Protein AF-A0A5F8GJF2-F1 (afdb_monomer_lite)

Sequence (60 aa):
MSSHSLKEALLTIKKVCQKKQDGATNAVVKRTAWTLEGKDRFTIRHMYVDIKGQKIRKKG

pLDDT: mean 83.83, std 13.98, range [36.81, 96.25]

Radius of gyration: 12.35 Å; chains: 1; bounding box: 26×38×30 Å

Foldseek 3Di:
DDPPDLVAFPDKDFQDDDPNFGWIWTDGPFWIFTDGPPDPDTPDIDGPVRDPDDDDDDDD

Structure (mmCIF, N/CA/C/O backbone):
data_AF-A0A5F8GJF2-F1
#
_entry.id   AF-A0A5F8GJF2-F1
#
loop_
_atom_site.group_PDB
_atom_site.id
_atom_site.type_symbol
_atom_site.label_atom_id
_atom_site.label_alt_id
_atom_site.label_comp_id
_atom_site.label_asym_id
_atom_site.label_entity_id
_atom_site.label_seq_id
_atom_site.pdbx_PDB_ins_code
_atom_site.Cartn_x
_atom_site.Cartn_y
_atom_site.Cartn_z
_atom_site.occupancy
_atom_site.B_iso_or_equiv
_atom_site.auth_seq_id
_atom_site.auth_comp_id
_atom_site.auth_asym_id
_atom_site.auth_atom_id
_atom_site.pdbx_PDB_model_num
ATOM 1 N N . MET A 1 1 ? 12.109 -19.139 -0.701 1.00 36.81 1 MET A N 1
ATOM 2 C CA . MET A 1 1 ? 12.601 -17.816 -0.250 1.00 36.81 1 MET A CA 1
ATOM 3 C C . MET A 1 1 ? 11.446 -17.025 0.353 1.00 36.81 1 MET A C 1
ATOM 5 O O . MET A 1 1 ? 10.568 -16.573 -0.370 1.00 36.81 1 MET A O 1
ATOM 9 N N . SER A 1 2 ? 11.407 -16.909 1.678 1.00 43.94 2 SER A N 1
ATOM 10 C CA . SER A 1 2 ? 10.300 -16.302 2.430 1.00 43.94 2 SER A CA 1
ATOM 11 C C . SER A 1 2 ? 10.485 -14.781 2.537 1.00 43.94 2 SER A C 1
ATOM 13 O O . SER A 1 2 ? 11.079 -14.288 3.489 1.00 43.94 2 SER A O 1
ATOM 15 N N . SER A 1 3 ? 10.021 -13.999 1.556 1.00 44.97 3 SER A N 1
ATOM 16 C CA . SER A 1 3 ? 10.251 -12.539 1.508 1.00 44.97 3 SER A CA 1
ATOM 17 C C . SER A 1 3 ? 9.087 -11.715 2.094 1.00 44.97 3 SER A C 1
ATOM 19 O O . SER A 1 3 ? 8.486 -10.841 1.458 1.00 44.97 3 SER A O 1
ATOM 21 N N . HIS A 1 4 ? 8.775 -11.956 3.370 1.00 54.75 4 HIS A N 1
ATOM 22 C CA . HIS A 1 4 ? 8.012 -11.010 4.209 1.00 54.75 4 HIS A CA 1
ATOM 23 C C . HIS A 1 4 ? 8.914 -9.940 4.853 1.00 54.75 4 HIS A C 1
ATOM 25 O O . HIS A 1 4 ? 8.530 -9.303 5.823 1.00 54.75 4 HIS A O 1
ATOM 31 N N . SER A 1 5 ? 10.113 -9.713 4.311 1.00 55.62 5 SER A N 1
ATOM 32 C CA . SER A 1 5 ? 11.015 -8.678 4.808 1.00 55.62 5 SER A CA 1
ATOM 33 C C . SER A 1 5 ? 10.542 -7.299 4.329 1.00 55.62 5 SER A C 1
ATOM 35 O O . SER A 1 5 ? 10.561 -7.012 3.132 1.00 55.62 5 SER A O 1
ATOM 37 N N . LEU A 1 6 ? 10.071 -6.464 5.257 1.00 58.62 6 LEU A N 1
ATOM 38 C CA . LEU A 1 6 ? 9.796 -5.032 5.066 1.00 58.62 6 LEU A CA 1
ATOM 39 C C . LEU A 1 6 ? 11.058 -4.178 5.315 1.00 58.62 6 LEU A C 1
ATOM 41 O O . LEU A 1 6 ? 10.965 -2.971 5.494 1.00 58.62 6 LEU A O 1
ATOM 45 N N . LYS A 1 7 ? 12.244 -4.803 5.366 1.00 58.84 7 LYS A N 1
ATOM 46 C CA . LYS A 1 7 ? 13.504 -4.164 5.780 1.00 58.84 7 LYS A CA 1
ATOM 47 C C . LYS A 1 7 ? 13.953 -2.987 4.897 1.00 58.84 7 LYS A C 1
ATOM 49 O O . LYS A 1 7 ? 14.871 -2.283 5.278 1.00 58.84 7 LYS A O 1
ATOM 54 N N . GLU A 1 8 ? 13.278 -2.739 3.776 1.00 65.75 8 GLU A N 1
ATOM 55 C CA . GLU A 1 8 ? 13.542 -1.623 2.858 1.00 65.75 8 GLU A CA 1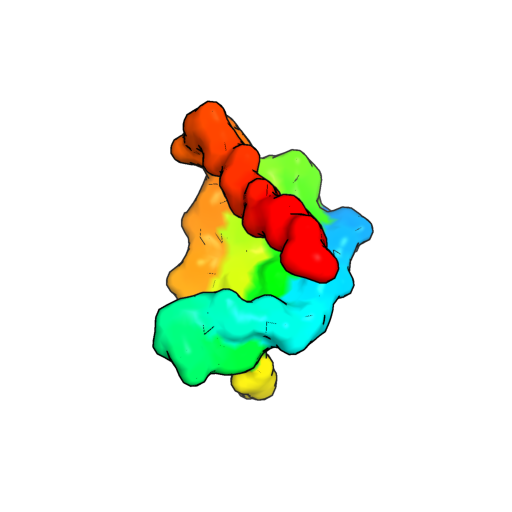
ATOM 56 C C . GLU A 1 8 ? 12.272 -0.791 2.604 1.00 65.75 8 GLU A C 1
ATOM 58 O O . GLU A 1 8 ? 11.905 -0.499 1.462 1.00 65.75 8 GLU A O 1
ATOM 63 N 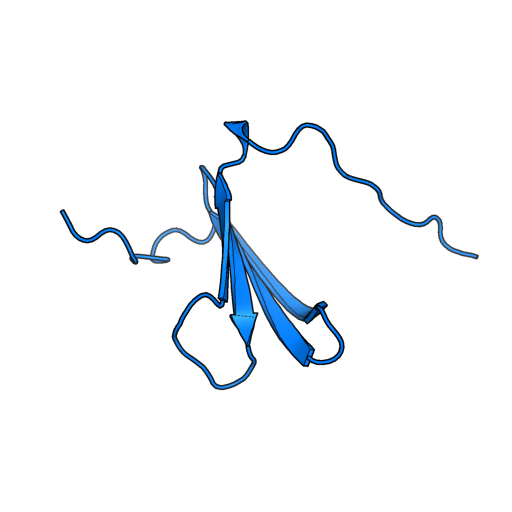N . ALA A 1 9 ? 11.522 -0.472 3.665 1.00 70.75 9 ALA A N 1
ATOM 64 C CA . ALA A 1 9 ? 10.432 0.496 3.570 1.00 70.75 9 ALA A CA 1
ATOM 65 C C . ALA A 1 9 ? 11.008 1.874 3.229 1.00 70.75 9 ALA A C 1
ATOM 67 O O . ALA A 1 9 ? 11.742 2.459 4.017 1.00 70.75 9 ALA A O 1
ATOM 68 N N . LEU A 1 10 ? 10.660 2.380 2.047 1.00 84.69 10 LEU A N 1
ATOM 69 C CA . LEU A 1 10 ? 11.001 3.730 1.604 1.00 84.69 10 LEU A CA 1
ATOM 70 C C . LEU A 1 10 ? 10.162 4.772 2.348 1.00 84.69 10 LEU A C 1
ATOM 72 O O . LEU A 1 10 ? 10.626 5.876 2.611 1.00 84.69 10 LEU A O 1
ATOM 76 N N . LEU A 1 11 ? 8.910 4.426 2.666 1.00 89.81 11 LEU A N 1
ATOM 77 C CA . LEU A 1 11 ? 7.981 5.319 3.345 1.00 89.81 11 LEU A CA 1
ATOM 78 C C . LEU A 1 11 ? 6.989 4.531 4.201 1.00 89.81 11 LEU A C 1
ATOM 80 O O . LEU A 1 11 ? 6.364 3.580 3.728 1.00 89.81 11 LEU A O 1
ATOM 84 N N . THR A 1 12 ? 6.779 4.996 5.430 1.00 89.88 12 THR A N 1
ATOM 85 C CA . THR A 1 12 ? 5.722 4.509 6.320 1.00 89.88 12 THR A CA 1
ATOM 86 C C . THR A 1 12 ? 4.733 5.630 6.606 1.00 89.88 12 THR A C 1
ATOM 88 O O . THR A 1 12 ? 5.087 6.668 7.160 1.00 89.88 12 THR A O 1
ATOM 91 N N . ILE A 1 13 ? 3.470 5.393 6.263 1.00 91.38 13 ILE A N 1
ATOM 92 C CA . ILE A 1 13 ? 2.346 6.290 6.524 1.00 91.38 13 ILE A CA 1
ATOM 93 C C . ILE A 1 13 ? 1.525 5.679 7.659 1.00 91.38 13 ILE A C 1
ATOM 95 O O . ILE A 1 13 ? 0.984 4.582 7.518 1.00 91.38 13 ILE A O 1
ATOM 99 N N . LYS A 1 14 ? 1.445 6.379 8.792 1.00 92.00 14 LYS A N 1
ATOM 100 C CA . LYS A 1 14 ? 0.664 5.960 9.968 1.00 92.00 14 LYS A CA 1
ATOM 101 C C . LYS A 1 14 ? -0.783 6.460 9.877 1.00 92.00 14 LYS A C 1
ATOM 103 O O . LYS A 1 14 ? -1.056 7.405 9.141 1.00 92.00 14 LYS A O 1
ATOM 108 N N . LYS A 1 15 ? -1.683 5.857 10.666 1.00 92.12 15 LYS A N 1
ATOM 109 C CA . LYS A 1 15 ? -3.114 6.214 10.757 1.00 92.12 15 LYS A CA 1
ATOM 110 C C . LYS A 1 15 ? -3.843 6.144 9.408 1.00 92.12 15 LYS A C 1
ATOM 112 O O . LYS A 1 15 ? -4.650 7.006 9.069 1.00 92.12 15 LYS A O 1
ATOM 117 N N . VAL A 1 16 ? -3.538 5.116 8.615 1.00 93.12 16 VAL A N 1
ATOM 118 C CA . VAL A 1 16 ? -4.244 4.842 7.360 1.00 93.12 16 VAL A CA 1
ATOM 119 C C . VAL A 1 16 ? -5.419 3.921 7.652 1.00 93.12 16 VAL A C 1
ATOM 121 O O . VAL A 1 16 ? -5.215 2.746 7.959 1.00 93.12 16 VAL A O 1
ATOM 124 N N . CYS A 1 17 ? -6.635 4.450 7.521 1.00 92.31 17 CYS A N 1
ATOM 125 C CA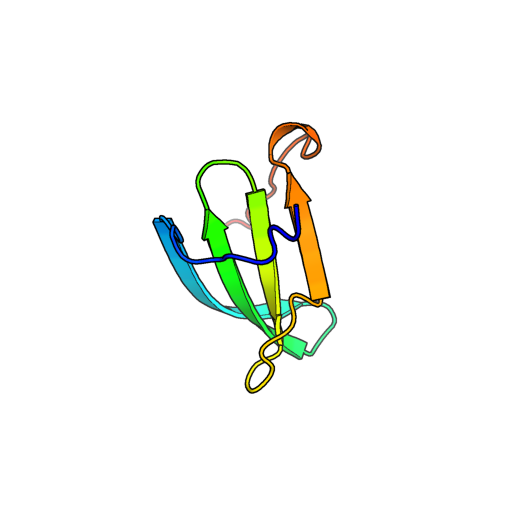 . CYS A 1 17 ? -7.852 3.669 7.692 1.00 92.31 17 CYS A CA 1
ATOM 126 C C . CYS A 1 17 ? -8.139 2.826 6.444 1.00 92.31 17 CYS A C 1
ATOM 128 O O . CYS A 1 17 ? -8.202 3.345 5.325 1.00 92.31 17 CYS A O 1
ATOM 130 N N . GLN A 1 18 ? -8.355 1.528 6.636 1.00 90.62 18 GLN A N 1
ATOM 131 C CA . GLN A 1 18 ? -8.777 0.608 5.590 1.00 90.62 18 GLN A CA 1
ATOM 132 C C . GLN A 1 18 ? -9.853 -0.334 6.126 1.00 90.62 18 GLN A C 1
ATOM 134 O O . GLN A 1 18 ? -9.688 -0.941 7.178 1.00 90.62 18 GLN A O 1
ATOM 139 N N . LYS A 1 19 ? -10.980 -0.458 5.411 1.00 88.94 19 LYS A N 1
ATOM 140 C CA . LYS A 1 19 ? -12.158 -1.236 5.860 1.00 88.94 19 LYS A CA 1
ATOM 141 C C . LYS A 1 19 ? -12.553 -0.970 7.333 1.00 88.94 19 LYS A C 1
ATOM 143 O O . LYS A 1 19 ? -12.856 -1.905 8.067 1.00 88.94 19 LYS A O 1
ATOM 148 N N . LYS A 1 20 ? -12.583 0.305 7.748 1.00 90.38 20 LYS A N 1
ATOM 149 C CA . LY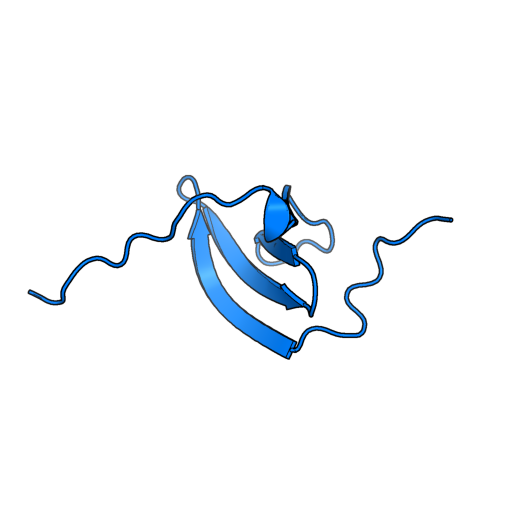S A 1 20 ? -12.902 0.762 9.122 1.00 90.38 20 LYS A CA 1
ATOM 150 C C . LYS A 1 20 ? -11.887 0.357 10.202 1.00 90.38 20 LYS A C 1
ATOM 152 O O . LYS A 1 20 ? -12.215 0.394 11.382 1.00 90.38 20 LYS A O 1
ATOM 157 N N . GLN A 1 21 ? -10.686 -0.050 9.814 1.00 91.94 21 GLN A N 1
ATOM 158 C CA . GLN A 1 21 ? -9.616 -0.383 10.742 1.00 91.94 21 GLN A CA 1
ATOM 159 C C . GLN A 1 21 ? -8.427 0.538 10.518 1.00 91.94 21 GLN A C 1
ATOM 161 O O . GLN A 1 21 ? -8.038 0.777 9.373 1.00 91.94 21 GLN A O 1
ATOM 166 N N . ASP A 1 22 ? -7.848 1.025 11.609 1.00 93.69 22 ASP A N 1
ATOM 167 C CA . ASP A 1 22 ? -6.669 1.876 11.559 1.00 93.69 22 ASP A CA 1
ATOM 168 C C . ASP A 1 22 ? -5.392 1.046 11.519 1.00 93.69 22 ASP A C 1
ATOM 170 O O . ASP A 1 22 ? -5.271 -0.034 1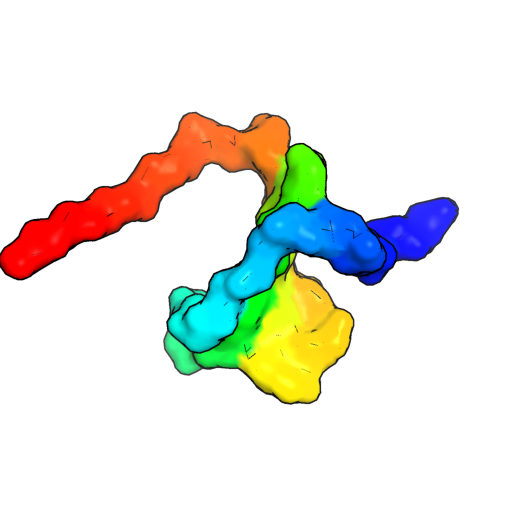2.104 1.00 93.69 22 ASP A O 1
ATOM 174 N N . GLY A 1 23 ? -4.433 1.544 10.753 1.00 93.50 23 GLY A N 1
ATOM 175 C CA . GLY A 1 23 ? -3.198 0.833 10.509 1.00 93.50 23 GLY A CA 1
ATOM 176 C C . GLY A 1 23 ? -2.125 1.707 9.895 1.00 93.50 23 GLY A C 1
ATOM 177 O O . GLY A 1 23 ? -2.186 2.941 9.921 1.00 93.50 23 GLY A O 1
ATOM 178 N N . ALA A 1 24 ? -1.124 1.048 9.330 1.00 92.88 24 ALA A N 1
ATOM 179 C CA . ALA A 1 24 ? -0.016 1.697 8.657 1.00 92.88 24 ALA A CA 1
ATOM 180 C C . ALA A 1 24 ? 0.151 1.144 7.243 1.00 92.88 24 ALA A C 1
ATOM 182 O O . ALA A 1 24 ? 0.136 -0.068 7.025 1.00 92.88 24 ALA A O 1
ATOM 183 N N . THR A 1 25 ? 0.361 2.042 6.285 1.00 92.25 25 THR A N 1
ATOM 184 C CA . THR A 1 25 ? 0.773 1.675 4.929 1.00 92.25 25 THR A CA 1
ATOM 185 C C . THR A 1 25 ? 2.271 1.860 4.804 1.00 92.25 25 THR A C 1
ATOM 187 O O . THR A 1 25 ? 2.798 2.942 5.051 1.00 92.25 25 THR A O 1
ATOM 190 N N . ASN A 1 26 ? 2.949 0.811 4.370 1.00 90.06 26 ASN A N 1
ATOM 191 C CA . ASN A 1 26 ? 4.370 0.799 4.095 1.00 90.06 26 ASN A CA 1
ATOM 192 C C . ASN A 1 26 ? 4.578 0.659 2.590 1.00 90.06 26 ASN A C 1
ATOM 194 O O . ASN A 1 26 ? 4.130 -0.312 1.974 1.00 90.06 26 ASN A O 1
ATOM 198 N N . ALA A 1 27 ? 5.264 1.631 2.008 1.00 88.94 27 ALA A N 1
ATOM 199 C CA . ALA A 1 27 ? 5.738 1.585 0.639 1.00 88.94 27 ALA A CA 1
ATOM 200 C C . ALA A 1 27 ? 7.189 1.101 0.638 1.00 88.94 27 ALA A C 1
ATOM 202 O O . ALA A 1 27 ? 8.044 1.645 1.336 1.00 88.94 27 ALA A O 1
ATOM 203 N N . VAL A 1 28 ? 7.460 0.071 -0.150 1.00 85.69 28 VAL A N 1
ATOM 204 C CA . VAL A 1 28 ? 8.806 -0.441 -0.443 1.00 85.69 28 VAL A CA 1
ATOM 205 C C . VAL A 1 28 ? 9.007 -0.363 -1.957 1.00 85.69 28 VAL A C 1
ATOM 207 O O . VAL A 1 28 ? 8.032 -0.248 -2.693 1.00 85.69 28 VAL A O 1
ATOM 210 N N . VAL A 1 29 ? 10.237 -0.508 -2.449 1.00 85.75 29 VAL A N 1
ATOM 211 C CA . VAL A 1 29 ? 10.611 -0.302 -3.869 1.00 85.75 29 VAL A CA 1
ATOM 212 C C . VAL A 1 29 ? 9.634 -0.910 -4.896 1.00 85.75 29 VAL A C 1
ATOM 214 O O . VAL A 1 29 ? 9.358 -0.294 -5.920 1.00 85.75 29 VAL A O 1
ATOM 217 N N . LYS A 1 30 ? 9.093 -2.111 -4.648 1.00 87.31 30 LYS A N 1
ATOM 218 C CA . LYS A 1 30 ? 8.266 -2.847 -5.630 1.00 87.31 30 LYS A CA 1
ATOM 219 C C . LYS A 1 30 ? 6.792 -3.014 -5.253 1.00 87.31 30 LYS A C 1
ATOM 221 O O . LYS A 1 30 ? 6.013 -3.513 -6.065 1.00 87.31 30 LYS A O 1
ATOM 226 N N . ARG A 1 31 ? 6.397 -2.659 -4.029 1.00 90.00 31 ARG A N 1
ATOM 227 C CA . ARG A 1 31 ? 5.051 -2.954 -3.517 1.00 90.00 31 ARG A CA 1
ATOM 228 C C . ARG A 1 31 ? 4.610 -1.967 -2.450 1.00 90.00 31 ARG A C 1
ATOM 230 O O . ARG A 1 31 ? 5.422 -1.364 -1.755 1.00 90.00 31 ARG A O 1
ATOM 237 N N . THR A 1 32 ? 3.304 -1.915 -2.252 1.00 91.75 32 THR A N 1
ATOM 238 C CA . THR A 1 32 ? 2.683 -1.306 -1.079 1.00 91.75 32 THR A CA 1
ATOM 239 C C . THR A 1 32 ? 2.073 -2.391 -0.200 1.00 91.75 32 THR A C 1
ATOM 241 O O . THR A 1 32 ? 1.560 -3.402 -0.698 1.00 91.75 32 THR A O 1
ATOM 244 N N . ALA A 1 33 ? 2.159 -2.212 1.113 1.00 91.50 33 ALA 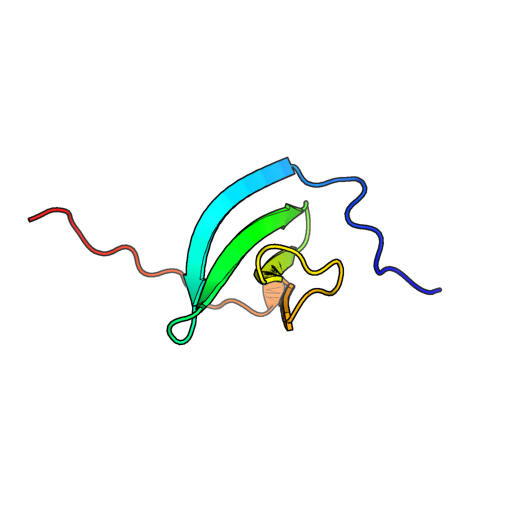A N 1
ATOM 245 C CA . ALA A 1 33 ? 1.624 -3.154 2.077 1.00 91.50 33 ALA A CA 1
ATOM 246 C C . ALA A 1 33 ? 0.983 -2.430 3.260 1.00 91.50 33 ALA A C 1
ATOM 248 O O . ALA A 1 33 ? 1.583 -1.528 3.836 1.00 91.50 33 ALA A O 1
ATOM 249 N N . TRP A 1 34 ? -0.213 -2.854 3.652 1.00 92.00 34 TRP A N 1
ATOM 250 C CA . TRP A 1 34 ? -0.922 -2.314 4.810 1.00 92.00 34 TRP A CA 1
ATOM 251 C C . TRP A 1 34 ? -0.935 -3.326 5.960 1.00 92.00 34 TRP A C 1
ATOM 253 O O . TRP A 1 34 ? -1.224 -4.516 5.759 1.00 92.00 34 TRP A O 1
ATOM 263 N N . THR A 1 35 ? -0.619 -2.850 7.161 1.00 91.62 35 THR A N 1
ATOM 264 C CA . THR A 1 35 ? -0.695 -3.580 8.434 1.00 91.62 35 THR A CA 1
ATOM 265 C C . THR A 1 35 ? -1.743 -2.955 9.332 1.00 91.62 35 THR A C 1
ATOM 267 O O . THR A 1 35 ? -1.860 -1.734 9.393 1.00 91.62 35 THR A O 1
ATOM 270 N N . LEU A 1 36 ? -2.458 -3.798 10.076 1.00 91.50 36 LEU A N 1
ATOM 271 C CA . LEU A 1 36 ? -3.290 -3.328 11.175 1.00 91.50 36 LEU A CA 1
ATOM 272 C C . LEU A 1 36 ? -2.400 -2.789 12.298 1.00 91.50 36 LEU A C 1
ATOM 274 O O . LEU A 1 36 ? -1.333 -3.350 12.565 1.00 91.50 36 LEU A O 1
ATOM 278 N N . GLU A 1 37 ? -2.848 -1.738 12.974 1.00 86.81 37 GLU A N 1
ATOM 279 C CA . GLU A 1 37 ? -2.154 -1.223 14.150 1.00 86.81 37 GLU A CA 1
ATOM 280 C C . GLU A 1 37 ? -2.005 -2.314 15.229 1.00 86.81 37 GLU A C 1
ATOM 282 O O . GLU A 1 37 ? -2.913 -3.111 15.473 1.00 86.81 37 GLU A O 1
ATOM 287 N N . GLY A 1 38 ? -0.810 -2.413 15.819 1.00 81.12 38 GLY A N 1
ATOM 288 C CA . GLY A 1 38 ? -0.482 -3.444 16.809 1.00 81.12 38 GLY A CA 1
ATOM 289 C C . GLY A 1 38 ? -0.306 -4.865 16.252 1.00 81.12 38 GLY A C 1
ATOM 290 O O . GLY A 1 38 ? -0.144 -5.799 17.036 1.00 81.12 38 GLY A O 1
ATOM 291 N N . LYS A 1 39 ? -0.325 -5.064 14.924 1.00 81.12 39 LYS A N 1
ATOM 292 C CA . LYS A 1 39 ? -0.068 -6.370 14.295 1.00 81.12 39 LYS A CA 1
ATOM 293 C C . LYS A 1 39 ? 1.127 -6.340 13.351 1.00 81.12 39 LYS A C 1
ATOM 295 O O . LYS A 1 39 ? 1.273 -5.449 12.522 1.00 81.12 39 LYS A O 1
ATOM 300 N N . ASP A 1 40 ? 1.893 -7.425 13.393 1.00 74.75 40 ASP A N 1
ATOM 301 C CA . ASP A 1 40 ? 3.128 -7.596 12.618 1.00 74.75 40 ASP A CA 1
ATOM 302 C C . ASP A 1 40 ? 2.913 -8.205 11.219 1.00 74.75 40 ASP A C 1
ATOM 304 O O . ASP A 1 40 ? 3.843 -8.379 10.431 1.00 74.75 40 ASP A O 1
ATOM 308 N N . ARG A 1 41 ? 1.669 -8.573 10.883 1.00 77.19 41 ARG A N 1
ATOM 309 C CA . ARG A 1 41 ? 1.332 -9.216 9.606 1.00 77.19 41 ARG A CA 1
ATOM 310 C C . ARG A 1 41 ? 0.635 -8.246 8.659 1.00 77.19 41 ARG A C 1
ATOM 312 O O . ARG A 1 41 ? -0.391 -7.652 8.990 1.00 77.19 41 ARG A O 1
ATOM 319 N N . PHE A 1 42 ? 1.146 -8.165 7.431 1.00 75.81 42 PHE A N 1
ATOM 320 C CA . PHE A 1 42 ? 0.500 -7.428 6.346 1.00 75.81 42 PHE A CA 1
ATOM 321 C C . PHE A 1 42 ? -0.822 -8.082 5.954 1.00 75.81 42 PHE A C 1
ATOM 323 O O . PHE A 1 42 ? -0.843 -9.228 5.491 1.00 75.81 42 PHE A O 1
ATOM 330 N N . THR A 1 43 ? -1.906 -7.321 6.093 1.00 82.38 43 THR A N 1
ATOM 331 C CA . THR A 1 43 ? -3.255 -7.761 5.710 1.00 82.38 43 THR A CA 1
ATOM 332 C C . THR A 1 43 ? -3.507 -7.516 4.224 1.00 82.38 43 THR A C 1
ATOM 334 O O . THR A 1 43 ? -4.194 -8.302 3.582 1.00 82.38 43 THR A O 1
ATOM 337 N N . ILE A 1 44 ? -2.909 -6.469 3.648 1.00 84.31 44 ILE A N 1
ATOM 338 C CA . ILE A 1 44 ? -3.022 -6.151 2.218 1.00 84.31 44 ILE A CA 1
ATOM 339 C C . ILE A 1 44 ? -1.628 -5.940 1.648 1.00 84.31 44 ILE A C 1
ATOM 341 O O . ILE A 1 44 ? -0.810 -5.263 2.268 1.00 84.31 44 ILE A O 1
ATOM 345 N N . ARG A 1 45 ? -1.358 -6.519 0.476 1.00 88.62 45 ARG A N 1
ATOM 346 C CA . ARG A 1 45 ? -0.092 -6.403 -0.254 1.00 88.62 45 ARG A CA 1
ATOM 347 C C . ARG A 1 45 ? -0.372 -6.363 -1.747 1.00 88.62 45 ARG A C 1
ATOM 349 O O . ARG A 1 45 ? -0.952 -7.307 -2.269 1.00 88.62 45 ARG A O 1
ATOM 356 N N . HIS A 1 46 ? 0.078 -5.309 -2.414 1.00 90.25 46 HIS A N 1
ATOM 357 C CA . HIS A 1 46 ? -0.032 -5.170 -3.865 1.00 90.25 46 HIS A CA 1
ATOM 358 C C . HIS A 1 46 ? 1.322 -4.786 -4.447 1.00 90.25 46 HIS A C 1
ATOM 360 O O . HIS A 1 46 ? 1.954 -3.844 -3.960 1.00 90.25 46 HIS A O 1
ATOM 366 N N . MET A 1 47 ? 1.767 -5.502 -5.480 1.00 91.25 47 MET A N 1
ATOM 367 C CA . MET A 1 47 ? 2.901 -5.053 -6.282 1.00 91.25 47 MET A CA 1
ATOM 368 C C . MET A 1 47 ? 2.475 -3.841 -7.106 1.00 91.25 47 MET A C 1
ATOM 370 O O . MET A 1 47 ? 1.328 -3.760 -7.543 1.00 91.25 47 MET A O 1
ATOM 374 N N . TYR A 1 48 ? 3.392 -2.906 -7.351 1.00 91.00 48 TYR A N 1
ATOM 375 C CA . TYR A 1 48 ? 3.061 -1.727 -8.156 1.00 91.00 48 TYR A CA 1
ATOM 376 C C . TYR A 1 48 ? 2.679 -2.081 -9.595 1.00 91.00 48 TYR A C 1
ATOM 378 O O . TYR A 1 48 ? 1.829 -1.408 -10.165 1.00 91.00 48 TYR A O 1
ATOM 386 N N . VAL A 1 49 ? 3.235 -3.169 -10.142 1.00 93.94 49 VAL A N 1
ATOM 387 C CA . VAL A 1 49 ? 2.898 -3.663 -11.489 1.00 93.94 49 VAL A CA 1
ATOM 388 C C . VAL A 1 49 ? 1.431 -4.082 -11.630 1.00 93.94 49 VAL A C 1
ATOM 390 O O . VAL A 1 49 ? 0.892 -4.029 -12.730 1.00 93.94 49 VAL A O 1
ATOM 393 N N . ASP A 1 50 ? 0.764 -4.430 -10.526 1.00 94.44 50 ASP A N 1
ATOM 394 C CA . ASP A 1 50 ? -0.644 -4.846 -10.529 1.00 94.44 50 ASP A CA 1
ATOM 395 C C . ASP A 1 50 ? -1.609 -3.654 -10.366 1.00 94.44 50 ASP A C 1
ATOM 397 O O . ASP A 1 50 ? -2.823 -3.790 -10.543 1.00 94.44 50 ASP A O 1
ATOM 401 N N . ILE A 1 51 ? -1.100 -2.468 -10.006 1.00 93.75 51 ILE A N 1
ATOM 402 C CA . ILE A 1 51 ? -1.912 -1.280 -9.721 1.00 93.75 51 ILE A CA 1
ATOM 403 C C . ILE A 1 51 ? -2.061 -0.448 -10.995 1.00 93.75 51 ILE A C 1
ATOM 405 O O . ILE A 1 51 ? -1.144 0.251 -11.413 1.00 93.75 51 ILE A O 1
ATOM 409 N N . LYS A 1 52 ? -3.263 -0.450 -11.576 1.00 96.25 52 LYS A N 1
ATOM 410 C CA . LYS A 1 52 ? -3.558 0.311 -12.805 1.00 96.25 52 LYS A CA 1
ATOM 411 C C . LYS A 1 52 ? -3.655 1.829 -12.608 1.00 96.25 52 LYS A C 1
ATOM 413 O O . LYS A 1 52 ? -3.556 2.575 -13.573 1.00 96.25 52 LYS A O 1
ATOM 418 N N . GLY A 1 53 ? -3.894 2.301 -11.385 1.00 92.81 53 GLY A N 1
ATOM 419 C CA . GLY A 1 53 ? -4.017 3.729 -11.099 1.00 92.81 53 GLY A CA 1
ATOM 420 C C . GLY A 1 53 ? -4.315 4.023 -9.632 1.00 92.81 53 GLY A C 1
ATOM 421 O O . GLY A 1 53 ? -4.749 3.146 -8.885 1.00 92.81 53 GLY A O 1
ATOM 422 N N . GLN A 1 54 ? -4.088 5.272 -9.224 1.00 92.44 54 GLN A N 1
ATOM 423 C CA . GLN A 1 54 ? -4.327 5.757 -7.863 1.00 92.44 54 GLN A CA 1
ATOM 424 C C . GLN A 1 54 ? -5.275 6.952 -7.908 1.00 92.44 54 GLN A C 1
ATOM 426 O O . GLN A 1 54 ? -5.121 7.849 -8.734 1.00 92.44 54 GLN A O 1
ATOM 431 N N . LYS A 1 55 ? -6.271 6.964 -7.022 1.00 94.75 55 LYS A N 1
ATOM 432 C CA . LYS A 1 55 ? -7.217 8.074 -6.897 1.00 94.75 55 LYS A CA 1
ATOM 433 C C . LYS A 1 55 ? -6.956 8.806 -5.593 1.00 94.75 55 LYS A C 1
ATOM 435 O O . LYS A 1 55 ? -6.926 8.189 -4.533 1.00 94.75 55 LYS A O 1
ATOM 440 N N . ILE A 1 56 ? -6.821 10.123 -5.686 1.00 93.75 56 ILE A N 1
ATOM 441 C CA . ILE A 1 56 ? -6.677 11.016 -4.539 1.00 93.75 56 ILE A CA 1
ATOM 442 C C . ILE A 1 56 ? -7.942 11.867 -4.485 1.00 93.75 56 ILE A C 1
ATOM 444 O O . ILE A 1 56 ? -8.364 12.429 -5.498 1.00 93.75 56 ILE A O 1
ATOM 448 N N . ARG A 1 57 ? -8.583 11.942 -3.317 1.00 93.00 57 ARG A N 1
ATOM 449 C CA . ARG A 1 57 ? -9.707 12.865 -3.126 1.00 93.00 57 ARG A CA 1
ATOM 450 C C . ARG A 1 57 ? -9.143 14.279 -3.018 1.00 93.00 57 ARG A C 1
ATOM 452 O O . ARG A 1 57 ? -8.198 14.502 -2.265 1.00 93.00 57 ARG A O 1
ATOM 459 N N . LYS A 1 58 ? -9.710 15.221 -3.775 1.00 90.94 58 LYS A N 1
ATOM 460 C CA . LYS A 1 58 ? -9.382 16.641 -3.612 1.00 90.94 58 LYS A CA 1
ATOM 461 C C . LYS A 1 58 ? -9.807 17.087 -2.214 1.00 90.94 58 LYS A C 1
ATOM 463 O O . LYS A 1 58 ? -10.787 16.570 -1.676 1.00 90.94 58 LYS A O 1
ATOM 468 N N . LYS A 1 59 ? -9.059 18.026 -1.638 1.00 86.12 59 LYS A N 1
ATOM 469 C CA . LYS A 1 59 ? -9.523 18.736 -0.445 1.00 86.12 59 LYS A CA 1
ATOM 470 C C . LYS A 1 59 ? -10.809 19.494 -0.801 1.00 86.12 59 LYS A C 1
ATOM 472 O O . LYS A 1 59 ? -10.921 19.975 -1.930 1.00 86.12 59 LYS A O 1
ATOM 477 N N . GLY A 1 60 ? -11.756 19.497 0.134 1.00 67.44 60 GLY A N 1
ATOM 478 C CA . GLY A 1 60 ? -12.892 20.419 0.129 1.00 67.44 60 GLY A CA 1
ATOM 479 C C . GLY A 1 60 ? -12.445 21.782 0.617 1.00 67.44 60 GLY A C 1
ATOM 480 O O . GLY A 1 60 ? -11.540 21.798 1.485 1.00 67.44 60 GLY A O 1
#

Organism: Monodelphis domestica (NCBI:txid13616)

InterPro domains:
  IPR011993 PH-like domain superfamily [G3DSA:2.30.29.30] (1-60)

Secondary structure (DSSP, 8-state):
------TTEEEEEEEEEETTEEEEEEEETTEEEEEETT--SEEEEEEGGG------PPP-